Protein AF-A0A834TBB5-F1 (afdb_monomer_lite)

Secondary structure (DSSP, 8-state):
-HHHHTTS-HHHHHHHHHT----S---PPTT--TTTT-TT--SSPPTT--HHHHHHHHT------GGGTTPPPPTTS---EEEETT-TTTTSTT----TTEEEETT--S-HHHHSHHHHHHHHHHHHTT-

Structure (mmCIF, N/CA/C/O backbone):
data_AF-A0A834TBB5-F1
#
_entry.id   AF-A0A834TBB5-F1
#
loop_
_atom_site.group_PDB
_atom_site.id
_atom_site.type_symbol
_atom_site.label_atom_id
_atom_site.label_alt_id
_atom_site.label_comp_id
_atom_site.label_asym_id
_atom_site.label_entity_id
_atom_site.label_seq_id
_atom_site.pdbx_PDB_ins_code
_atom_site.Cartn_x
_atom_site.Cartn_y
_atom_site.Cartn_z
_atom_site.occupancy
_atom_site.B_iso_or_equiv
_atom_site.auth_seq_id
_atom_site.auth_comp_id
_atom_site.auth_asym_id
_atom_site.auth_atom_id
_atom_site.pdbx_PDB_model_num
ATOM 1 N N . MET A 1 1 ? 19.738 -4.955 -0.816 1.00 62.91 1 MET A N 1
ATOM 2 C CA . MET A 1 1 ? 18.622 -4.277 -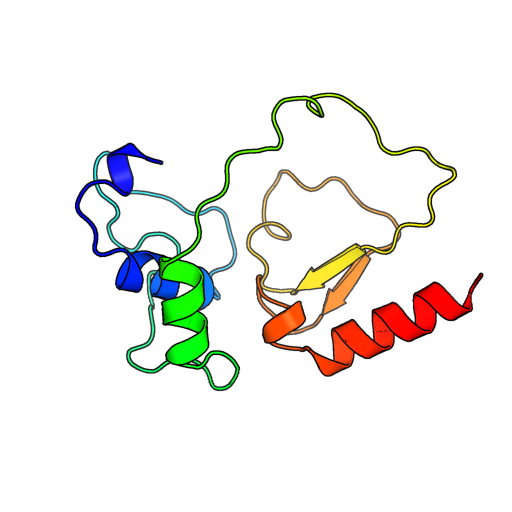1.514 1.00 62.91 1 MET A CA 1
ATOM 3 C C . MET A 1 1 ? 19.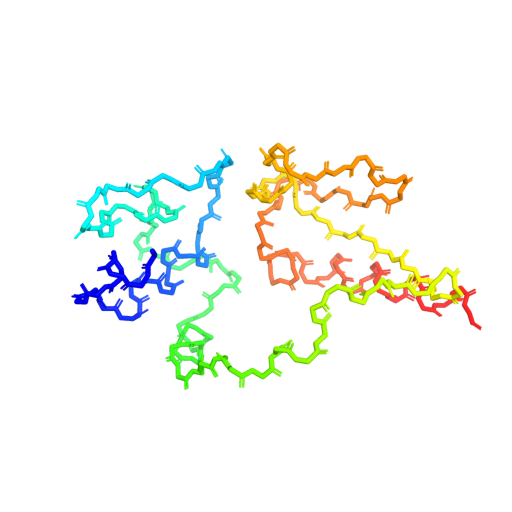101 -3.127 -2.401 1.00 62.91 1 MET A C 1
ATOM 5 O O . MET A 1 1 ? 18.665 -3.056 -3.541 1.00 62.91 1 MET A O 1
ATOM 9 N N . GLU A 1 2 ? 19.957 -2.218 -1.915 1.00 66.69 2 GLU A N 1
ATOM 10 C CA . GLU A 1 2 ? 20.464 -1.098 -2.735 1.00 66.69 2 GLU A CA 1
ATOM 11 C C . GLU A 1 2 ? 21.315 -1.552 -3.933 1.00 66.69 2 GLU A C 1
ATOM 13 O O . GLU A 1 2 ? 21.194 -0.984 -5.014 1.00 66.69 2 GLU A O 1
ATOM 18 N N . GLU A 1 3 ? 22.131 -2.601 -3.772 1.00 70.69 3 GLU A N 1
ATOM 19 C CA . GLU A 1 3 ? 22.940 -3.170 -4.862 1.00 70.69 3 GLU A CA 1
ATOM 20 C C . GLU A 1 3 ? 22.069 -3.807 -5.955 1.00 70.69 3 GLU A C 1
ATOM 22 O O . GLU A 1 3 ? 22.362 -3.690 -7.138 1.00 70.69 3 GLU A O 1
ATOM 27 N N . GLU A 1 4 ? 20.970 -4.445 -5.568 1.00 75.06 4 GLU A N 1
ATOM 28 C CA . GLU A 1 4 ? 20.022 -5.128 -6.444 1.00 75.06 4 GLU A CA 1
ATOM 29 C C . GLU A 1 4 ? 19.173 -4.124 -7.231 1.00 75.06 4 GLU A C 1
ATOM 31 O O . GLU A 1 4 ? 18.741 -4.422 -8.337 1.00 75.06 4 GLU A O 1
ATOM 36 N N . LEU A 1 5 ? 18.958 -2.925 -6.683 1.00 70.62 5 LEU A N 1
ATOM 37 C CA . LEU A 1 5 ? 18.276 -1.807 -7.342 1.00 70.62 5 LEU A CA 1
ATOM 38 C C . LEU A 1 5 ? 19.193 -1.023 -8.294 1.00 70.62 5 LEU A C 1
ATOM 40 O O . LEU A 1 5 ? 18.709 -0.242 -9.118 1.00 70.62 5 LEU A O 1
ATOM 44 N N . ALA A 1 6 ? 20.512 -1.202 -8.186 1.00 72.25 6 ALA A N 1
ATOM 45 C CA . ALA A 1 6 ? 21.480 -0.422 -8.938 1.00 72.25 6 ALA A CA 1
ATOM 46 C C . ALA A 1 6 ? 21.350 -0.678 -10.451 1.00 72.25 6 ALA A C 1
ATOM 48 O O . ALA A 1 6 ? 21.494 -1.799 -10.932 1.00 72.25 6 ALA A O 1
ATOM 49 N N . GLY A 1 7 ? 21.104 0.387 -11.220 1.00 69.69 7 GLY A N 1
ATOM 50 C CA . GLY A 1 7 ? 21.016 0.325 -12.684 1.00 69.69 7 GLY A CA 1
ATOM 51 C C . GLY A 1 7 ? 19.631 -0.008 -13.248 1.00 69.69 7 GLY A C 1
ATOM 52 O O . GLY A 1 7 ? 19.498 -0.113 -14.466 1.00 69.69 7 GLY A O 1
ATOM 53 N N . VAL A 1 8 ? 18.602 -0.127 -12.403 1.00 77.56 8 VAL A N 1
ATOM 54 C CA . VAL A 1 8 ? 17.206 -0.259 -12.846 1.00 77.56 8 VAL A CA 1
ATOM 55 C C . VAL A 1 8 ? 16.552 1.117 -12.945 1.00 77.56 8 VAL A C 1
ATOM 57 O O . VAL A 1 8 ? 16.797 1.999 -12.125 1.00 77.56 8 VAL A O 1
ATOM 60 N N . GLU A 1 9 ? 15.723 1.314 -13.970 1.00 83.06 9 GLU A N 1
ATOM 61 C CA . GLU A 1 9 ? 14.992 2.564 -14.181 1.00 83.06 9 GLU A CA 1
ATOM 62 C C . GLU A 1 9 ? 14.005 2.816 -13.025 1.00 83.06 9 GLU A C 1
ATOM 64 O O . GLU A 1 9 ? 13.219 1.940 -12.658 1.00 83.06 9 GLU A O 1
ATOM 69 N N . THR A 1 10 ? 14.072 4.005 -12.418 1.00 77.56 10 THR A N 1
ATOM 70 C CA . THR A 1 10 ? 13.326 4.335 -11.193 1.00 77.56 10 THR A CA 1
ATOM 71 C C . THR A 1 10 ? 11.812 4.240 -11.386 1.00 77.56 10 THR A C 1
ATOM 73 O O . THR A 1 10 ? 11.115 3.775 -10.486 1.00 77.56 10 THR A O 1
ATOM 76 N N . GLY A 1 11 ? 11.289 4.624 -12.553 1.00 81.69 11 GLY A N 1
ATOM 77 C CA . GLY A 1 11 ? 9.879 4.474 -12.907 1.00 81.69 11 GLY A CA 1
ATOM 78 C C . GLY A 1 11 ? 9.426 3.015 -12.904 1.00 81.69 11 GLY A C 1
ATOM 79 O O . GLY A 1 11 ? 8.394 2.697 -12.313 1.00 81.69 11 GLY A O 1
ATOM 80 N N . TYR A 1 12 ? 10.219 2.109 -13.475 1.00 85.38 12 TYR A N 1
ATOM 81 C CA . TYR A 1 12 ? 9.969 0.671 -13.439 1.00 85.38 12 TYR A CA 1
ATOM 82 C C . TYR A 1 12 ? 10.006 0.123 -12.012 1.00 85.38 12 TYR A C 1
ATOM 84 O O . TYR A 1 12 ? 9.095 -0.611 -11.634 1.00 85.38 12 TYR A O 1
ATOM 92 N N . VAL A 1 13 ? 11.000 0.504 -11.202 1.00 83.12 13 VAL A N 1
ATOM 93 C CA . VAL A 1 13 ? 11.071 0.095 -9.787 1.00 83.12 13 VAL A CA 1
ATOM 94 C C . VAL A 1 13 ? 9.816 0.542 -9.036 1.00 83.12 13 VAL A C 1
ATOM 96 O O . VAL A 1 13 ? 9.175 -0.269 -8.367 1.00 83.12 13 VAL A O 1
ATOM 99 N N . MET A 1 14 ? 9.421 1.809 -9.184 1.00 85.50 14 MET A N 1
ATOM 100 C CA . MET A 1 14 ? 8.238 2.341 -8.508 1.00 85.50 14 MET A CA 1
ATOM 101 C C . MET A 1 14 ? 6.952 1.683 -9.004 1.00 85.50 14 MET A C 1
ATOM 103 O O . MET A 1 14 ? 6.108 1.320 -8.188 1.00 85.50 14 MET A O 1
ATOM 107 N N . LYS A 1 15 ? 6.811 1.435 -10.310 1.00 87.00 15 LYS A N 1
ATOM 108 C CA . LYS A 1 15 ? 5.663 0.708 -10.867 1.00 87.00 15 LYS A CA 1
ATOM 109 C C . LYS A 1 15 ? 5.616 -0.737 -10.363 1.00 87.00 15 LYS A C 1
ATOM 111 O O . LYS A 1 15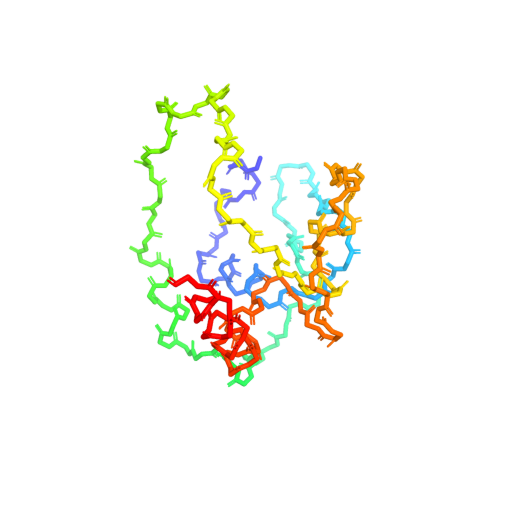 ? 4.553 -1.198 -9.957 1.00 87.00 15 LYS A O 1
ATOM 116 N N . ASN A 1 16 ? 6.741 -1.449 -10.355 1.00 90.75 16 ASN A N 1
ATOM 117 C CA . ASN A 1 16 ? 6.844 -2.825 -9.862 1.00 90.75 16 ASN A CA 1
ATOM 118 C C . ASN A 1 16 ? 6.402 -2.925 -8.394 1.00 90.75 16 ASN A C 1
ATOM 120 O O . ASN A 1 16 ? 5.578 -3.774 -8.058 1.00 90.75 16 ASN A O 1
ATOM 124 N N . ILE A 1 17 ? 6.881 -2.003 -7.553 1.00 86.88 17 ILE A N 1
ATOM 125 C CA . ILE A 1 17 ? 6.504 -1.905 -6.139 1.00 86.88 17 ILE A CA 1
ATOM 126 C C . ILE A 1 17 ? 5.016 -1.572 -5.994 1.00 86.88 17 ILE A C 1
ATOM 128 O O . ILE A 1 17 ? 4.284 -2.337 -5.374 1.00 86.88 17 ILE A O 1
ATOM 132 N N . LEU A 1 18 ? 4.548 -0.469 -6.588 1.00 88.50 18 LEU A N 1
ATOM 133 C CA . LEU A 1 18 ? 3.185 0.044 -6.396 1.00 88.50 18 LEU A CA 1
ATOM 134 C C . LEU A 1 18 ? 2.104 -0.908 -6.925 1.00 88.50 18 LEU A C 1
ATOM 136 O O . LEU A 1 18 ? 0.984 -0.914 -6.429 1.00 88.50 18 LEU A O 1
ATOM 140 N N . THR A 1 19 ? 2.426 -1.736 -7.917 1.00 90.69 19 THR A N 1
ATOM 141 C CA . THR A 1 19 ? 1.457 -2.649 -8.542 1.00 90.69 19 THR A CA 1
ATOM 142 C C . THR A 1 19 ? 1.483 -4.067 -7.979 1.00 90.69 19 THR A C 1
ATOM 144 O O . THR A 1 19 ? 0.708 -4.908 -8.442 1.00 90.69 19 THR A O 1
ATOM 147 N N . THR A 1 20 ? 2.354 -4.371 -7.008 1.00 90.00 20 THR A N 1
ATOM 148 C CA . THR A 1 20 ? 2.441 -5.735 -6.481 1.00 90.00 20 THR A CA 1
ATOM 149 C C . THR A 1 20 ? 1.160 -6.165 -5.773 1.00 90.00 20 THR A C 1
ATOM 151 O O . THR A 1 20 ? 0.574 -5.446 -4.964 1.00 90.00 20 THR A O 1
ATOM 154 N N . ARG A 1 21 ? 0.737 -7.390 -6.080 1.00 88.56 21 ARG A N 1
ATOM 155 C CA . ARG A 1 21 ? -0.313 -8.130 -5.362 1.00 88.56 21 ARG A CA 1
ATOM 156 C C . ARG A 1 21 ? 0.190 -9.495 -4.892 1.00 88.56 21 ARG A C 1
ATOM 158 O O . ARG A 1 21 ? -0.604 -10.353 -4.516 1.00 88.56 21 ARG A O 1
ATOM 165 N N . TYR A 1 22 ? 1.499 -9.720 -4.999 1.00 86.00 22 TYR A N 1
ATOM 166 C CA . TYR A 1 22 ? 2.134 -10.963 -4.598 1.00 86.00 22 TYR A CA 1
ATOM 167 C C . TYR A 1 22 ? 2.160 -11.056 -3.069 1.00 86.00 22 TYR A C 1
ATOM 169 O O . TYR A 1 22 ? 2.656 -10.159 -2.392 1.00 86.00 22 TYR A O 1
ATOM 177 N N . THR A 1 23 ? 1.624 -12.151 -2.533 1.00 81.00 23 THR A N 1
ATOM 178 C CA . THR A 1 23 ? 1.575 -12.414 -1.094 1.00 81.00 23 THR A CA 1
ATOM 179 C C . THR A 1 23 ? 2.795 -13.227 -0.668 1.00 81.00 23 THR A C 1
ATOM 181 O O . THR A 1 23 ? 2.997 -14.334 -1.169 1.00 81.00 23 THR A O 1
ATOM 184 N N . GLY A 1 24 ? 3.579 -12.712 0.277 1.00 76.56 24 GLY A N 1
ATOM 185 C CA . GLY A 1 24 ? 4.744 -13.396 0.843 1.00 76.56 24 GLY A CA 1
ATOM 186 C C . GLY A 1 24 ? 6.034 -12.577 0.744 1.00 76.56 24 GLY A C 1
ATOM 187 O O . GLY A 1 24 ? 6.038 -11.490 0.162 1.00 76.56 24 GLY A O 1
ATOM 188 N N . PRO A 1 25 ? 7.141 -13.075 1.324 1.00 77.06 25 PRO A N 1
ATOM 189 C CA . PRO A 1 25 ? 8.397 -12.337 1.358 1.00 77.06 25 PRO A CA 1
ATOM 190 C C . PRO A 1 25 ? 8.949 -12.125 -0.065 1.00 77.06 25 PRO A C 1
ATOM 192 O O . PRO A 1 25 ? 9.029 -13.090 -0.833 1.00 77.06 25 PRO A O 1
ATOM 195 N N . PRO A 1 26 ? 9.361 -10.896 -0.427 1.00 80.12 26 PRO A N 1
ATOM 196 C CA . PRO A 1 26 ? 10.058 -10.634 -1.682 1.00 80.12 26 PRO A CA 1
ATOM 197 C C . PRO A 1 26 ? 11.410 -11.358 -1.712 1.00 80.12 26 PRO A C 1
ATOM 199 O O . PRO A 1 26 ? 12.210 -11.222 -0.786 1.00 80.12 26 PRO A O 1
ATOM 202 N N . ILE A 1 27 ? 11.679 -12.115 -2.778 1.00 82.25 27 ILE A N 1
ATOM 203 C CA . ILE A 1 27 ? 12.947 -12.833 -2.967 1.00 82.25 27 ILE A CA 1
ATOM 204 C C . ILE A 1 27 ? 13.664 -12.245 -4.180 1.00 82.25 27 ILE A C 1
ATOM 206 O O . ILE A 1 27 ? 13.184 -12.366 -5.305 1.00 82.25 27 ILE A O 1
ATOM 210 N N . PHE A 1 28 ? 14.828 -11.640 -3.945 1.00 82.12 28 PHE A N 1
ATOM 211 C CA . PHE A 1 28 ? 15.651 -11.046 -4.996 1.00 82.12 28 PHE A CA 1
ATOM 212 C C . PHE A 1 28 ? 16.731 -12.024 -5.470 1.00 82.12 28 PHE A C 1
ATOM 214 O O . PHE A 1 28 ? 17.367 -12.684 -4.636 1.00 82.12 28 PHE A O 1
ATOM 221 N N . PRO A 1 29 ? 16.979 -12.124 -6.787 1.00 83.00 29 PRO A N 1
ATOM 222 C CA . PRO A 1 29 ? 18.166 -12.795 -7.287 1.00 83.00 29 PRO A CA 1
ATOM 223 C C . PRO A 1 29 ? 19.421 -12.038 -6.836 1.00 83.00 29 PRO A C 1
ATOM 225 O O . PRO A 1 29 ? 19.445 -10.817 -6.709 1.00 83.00 29 PRO A O 1
ATOM 228 N N . LYS A 1 30 ? 20.491 -12.776 -6.542 1.00 83.31 30 LYS A N 1
ATOM 229 C CA . LYS A 1 30 ? 21.702 -12.177 -5.980 1.00 83.31 30 LYS A CA 1
ATOM 230 C C . LYS A 1 30 ? 22.357 -11.232 -6.995 1.00 83.31 30 LYS A C 1
ATOM 232 O O . LYS A 1 30 ? 22.829 -11.696 -8.026 1.00 83.31 30 LYS A O 1
ATOM 237 N N . GLY A 1 31 ? 22.456 -9.950 -6.642 1.00 80.00 31 GLY A N 1
ATOM 238 C CA . GLY A 1 31 ? 23.120 -8.922 -7.451 1.00 80.00 31 GLY A CA 1
ATOM 239 C C . GLY A 1 31 ? 22.273 -8.352 -8.592 1.00 80.00 31 GLY A C 1
ATOM 240 O O . GLY A 1 31 ? 22.803 -7.598 -9.400 1.00 80.00 31 GLY A O 1
ATOM 241 N N . GLU A 1 32 ? 20.985 -8.696 -8.672 1.00 81.31 32 GLU A N 1
ATOM 242 C CA . GLU A 1 32 ? 20.081 -8.227 -9.723 1.00 81.31 32 GLU A CA 1
ATOM 243 C C . GLU A 1 32 ? 18.686 -7.948 -9.150 1.00 81.31 32 GLU A C 1
ATOM 245 O O . GLU A 1 32 ? 18.231 -8.621 -8.226 1.00 81.31 32 GLU A O 1
ATOM 250 N N . TYR A 1 33 ? 17.958 -6.997 -9.735 1.00 80.25 33 TYR A N 1
ATOM 251 C CA . TYR A 1 33 ? 16.565 -6.755 -9.352 1.00 80.25 33 TYR A CA 1
ATOM 252 C C . TYR A 1 33 ? 15.635 -7.880 -9.818 1.00 80.25 33 TYR A C 1
ATOM 254 O O . TYR A 1 33 ? 14.709 -8.271 -9.107 1.00 80.25 33 TYR A O 1
ATOM 262 N N . GLY A 1 34 ? 15.875 -8.408 -11.024 1.00 85.69 34 GLY A N 1
ATOM 263 C CA . GLY A 1 34 ? 15.003 -9.385 -11.670 1.00 85.69 34 GLY A CA 1
ATOM 264 C C . GLY A 1 34 ? 13.554 -8.893 -11.754 1.00 85.69 34 GLY A C 1
ATOM 265 O O . GLY A 1 34 ? 13.271 -7.804 -12.252 1.00 85.69 34 GLY A O 1
ATOM 266 N N . THR A 1 35 ? 12.630 -9.703 -11.239 1.00 84.75 35 THR A N 1
ATOM 267 C CA . THR A 1 35 ? 11.207 -9.360 -11.114 1.00 84.75 35 THR A CA 1
ATOM 268 C C . THR A 1 35 ? 10.866 -8.507 -9.891 1.00 84.75 35 THR A C 1
ATOM 270 O O . THR A 1 35 ? 9.719 -8.084 -9.743 1.00 84.75 35 THR A O 1
ATOM 273 N N . GLY A 1 36 ? 11.831 -8.276 -9.001 1.00 86.38 36 GLY A N 1
ATOM 274 C CA . GLY A 1 36 ? 11.664 -7.473 -7.800 1.00 86.38 36 GLY A CA 1
ATOM 275 C C . GLY A 1 36 ? 10.497 -7.916 -6.920 1.00 86.38 36 GLY A C 1
ATOM 276 O O . GLY A 1 36 ? 10.356 -9.089 -6.572 1.00 86.38 36 GLY A O 1
ATOM 277 N N . PHE A 1 37 ? 9.649 -6.954 -6.573 1.00 85.44 37 PHE A N 1
ATOM 278 C CA . PHE A 1 37 ? 8.484 -7.141 -5.713 1.00 85.44 37 PHE A CA 1
ATOM 279 C C . PHE A 1 37 ? 7.264 -7.690 -6.457 1.00 85.44 37 PHE A C 1
ATOM 281 O O . PHE A 1 37 ? 6.324 -8.152 -5.809 1.00 85.44 37 PHE A O 1
ATOM 288 N N . ASN A 1 38 ? 7.253 -7.641 -7.793 1.00 88.62 38 ASN A N 1
ATOM 289 C CA . ASN A 1 38 ? 6.128 -8.096 -8.603 1.00 88.62 38 ASN A CA 1
ATOM 290 C C . ASN A 1 38 ? 6.568 -8.892 -9.851 1.00 88.62 38 ASN A C 1
ATOM 292 O O . ASN A 1 38 ? 6.888 -8.291 -10.883 1.00 88.62 38 ASN A O 1
ATOM 296 N N . PRO A 1 39 ? 6.497 -10.239 -9.824 1.00 87.00 39 PRO A N 1
ATOM 297 C CA . PRO A 1 39 ? 6.785 -11.068 -10.998 1.00 87.00 39 PRO A CA 1
ATOM 298 C C . PRO A 1 39 ? 5.791 -10.905 -12.142 1.00 87.00 39 PRO A C 1
ATOM 300 O O . PRO A 1 39 ? 6.123 -11.244 -13.273 1.00 87.00 39 PRO A O 1
ATOM 303 N N . ASN A 1 40 ? 4.613 -10.344 -11.874 1.00 89.44 40 ASN A N 1
ATOM 304 C CA . ASN A 1 40 ? 3.560 -10.123 -12.856 1.00 89.44 40 ASN A CA 1
ATOM 305 C C . ASN A 1 40 ? 3.225 -8.627 -12.932 1.00 89.44 40 ASN A C 1
ATOM 307 O O . ASN A 1 40 ? 2.072 -8.232 -12.753 1.00 89.44 40 ASN A O 1
ATOM 311 N N . THR A 1 41 ? 4.246 -7.785 -13.133 1.00 88.50 41 THR A N 1
ATOM 312 C CA . THR A 1 41 ? 4.045 -6.335 -13.289 1.00 88.50 41 THR A CA 1
ATOM 313 C C . THR A 1 41 ? 3.140 -6.081 -14.499 1.00 88.50 41 THR A C 1
ATOM 315 O O . THR A 1 41 ? 3.501 -6.494 -15.600 1.00 88.50 41 THR A O 1
ATOM 318 N N . PRO A 1 42 ? 1.969 -5.445 -14.323 1.00 87.06 42 PRO A N 1
ATOM 319 C CA . PRO A 1 42 ? 1.034 -5.229 -15.417 1.00 87.06 42 PRO A CA 1
ATOM 320 C C . PRO A 1 42 ? 1.558 -4.182 -16.408 1.00 87.06 42 PRO A C 1
ATOM 322 O O . PRO A 1 42 ? 2.247 -3.226 -16.029 1.00 87.06 42 PRO A O 1
ATOM 325 N N . ASP A 1 43 ? 1.195 -4.345 -17.681 1.00 88.00 43 ASP A N 1
ATOM 326 C CA . ASP A 1 43 ? 1.526 -3.383 -18.739 1.00 88.00 43 ASP A CA 1
ATOM 327 C C . ASP A 1 43 ? 0.848 -2.031 -18.480 1.00 88.00 43 ASP A C 1
ATOM 329 O O . ASP A 1 43 ? 1.507 -0.989 -18.524 1.00 88.00 43 ASP A O 1
ATOM 333 N N . ASP A 1 44 ? -0.421 -2.053 -18.076 1.00 91.38 44 ASP A N 1
ATOM 334 C CA . ASP A 1 44 ? -1.191 -0.869 -17.696 1.00 91.38 44 ASP A CA 1
ATOM 335 C C . ASP A 1 44 ? -1.133 -0.600 -16.186 1.00 91.38 44 ASP A C 1
ATOM 337 O O . ASP A 1 44 ? -0.983 -1.512 -15.368 1.00 91.38 44 ASP A O 1
ATOM 341 N N . LEU A 1 45 ? -1.275 0.671 -15.797 1.00 91.31 45 LEU A N 1
ATOM 342 C CA . LEU A 1 45 ? -1.428 1.028 -14.388 1.00 91.31 45 LEU A CA 1
ATOM 343 C C . LEU A 1 45 ? -2.818 0.609 -13.883 1.00 91.31 45 LEU A C 1
ATOM 345 O O . LEU A 1 45 ? -3.805 0.725 -14.616 1.00 91.31 45 LEU A O 1
ATOM 349 N N . PRO A 1 46 ? -2.928 0.135 -12.630 1.00 89.06 46 PRO A N 1
ATOM 350 C CA . PRO A 1 46 ? -4.226 -0.135 -12.035 1.00 89.06 46 PRO A CA 1
ATOM 351 C C . PRO A 1 46 ? -5.038 1.162 -11.941 1.00 89.06 46 PRO A C 1
ATOM 353 O O . PRO A 1 46 ? -4.485 2.248 -11.803 1.00 89.06 46 PRO A O 1
ATOM 356 N N . SER A 1 47 ? -6.367 1.055 -11.956 1.00 91.44 47 SER A N 1
ATOM 357 C CA . SER A 1 47 ? -7.269 2.216 -12.035 1.00 91.44 47 SER A CA 1
ATOM 358 C C . SER A 1 47 ? -7.140 3.225 -10.886 1.00 91.44 47 SER A C 1
ATOM 360 O O . SER A 1 47 ? -7.661 4.331 -10.995 1.00 91.44 47 SER A O 1
ATOM 362 N N . TRP A 1 48 ? -6.505 2.836 -9.778 1.00 89.81 48 TRP A N 1
ATOM 363 C CA . TRP A 1 48 ? -6.259 3.682 -8.611 1.00 89.81 48 TRP A CA 1
ATOM 364 C C . TRP A 1 48 ? -4.913 4.427 -8.658 1.00 89.81 48 TRP A C 1
ATOM 366 O O . TRP A 1 48 ? -4.693 5.294 -7.820 1.00 89.81 48 TRP A O 1
ATOM 376 N N . LEU A 1 49 ? -4.033 4.120 -9.620 1.00 90.50 49 LEU A N 1
ATOM 377 C CA . LEU A 1 49 ? -2.710 4.729 -9.766 1.00 90.50 49 LEU A CA 1
ATOM 378 C C . LEU A 1 49 ? -2.600 5.429 -11.123 1.00 90.50 49 LEU A C 1
ATOM 380 O O . LEU A 1 49 ? -2.592 4.778 -12.167 1.00 90.50 49 LEU A O 1
ATOM 384 N N . THR A 1 50 ? -2.493 6.756 -11.128 1.00 92.12 50 THR A N 1
ATO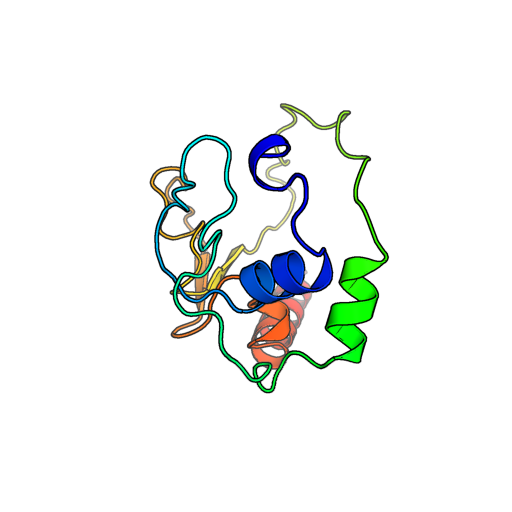M 385 C CA . THR A 1 50 ? -2.290 7.504 -12.376 1.00 92.12 50 THR A CA 1
ATOM 386 C C . THR A 1 50 ? -0.805 7.622 -12.726 1.00 92.12 50 THR A C 1
ATOM 388 O O . THR A 1 50 ? 0.068 7.468 -11.871 1.00 92.12 50 THR A O 1
ATOM 391 N N . GLN A 1 51 ? -0.499 7.949 -13.987 1.00 89.94 51 GLN A N 1
ATOM 392 C CA . GLN A 1 51 ? 0.884 8.223 -14.401 1.00 89.94 51 GLN A CA 1
ATOM 393 C C . GLN A 1 51 ? 1.479 9.417 -13.637 1.00 89.94 51 GLN A C 1
ATOM 395 O O . GLN A 1 51 ? 2.644 9.388 -13.261 1.00 89.94 51 GLN A O 1
ATOM 400 N N . GLN A 1 52 ? 0.666 10.438 -13.347 1.00 89.81 52 GLN A N 1
ATOM 401 C CA . GLN A 1 52 ? 1.102 11.611 -12.591 1.00 89.81 52 GLN A CA 1
ATOM 402 C C . GLN A 1 52 ? 1.501 11.255 -11.151 1.00 89.81 52 GLN A C 1
ATOM 404 O O . GLN A 1 52 ? 2.481 11.795 -10.637 1.00 89.81 52 GLN A O 1
ATOM 409 N N . ASP A 1 53 ? 0.764 10.346 -10.509 1.00 85.62 53 ASP A N 1
ATOM 410 C CA . ASP A 1 53 ? 1.094 9.873 -9.162 1.00 85.62 53 ASP A CA 1
ATOM 411 C C . ASP A 1 53 ? 2.412 9.092 -9.171 1.00 85.62 53 ASP A C 1
ATOM 413 O O . ASP A 1 53 ? 3.277 9.324 -8.325 1.00 85.62 53 ASP A O 1
ATOM 417 N N . LEU A 1 54 ? 2.609 8.219 -10.167 1.00 85.81 54 LEU A N 1
ATOM 418 C CA . LEU A 1 54 ? 3.859 7.478 -10.346 1.00 85.81 54 LEU A CA 1
ATOM 419 C C . LEU A 1 54 ? 5.058 8.426 -10.510 1.00 85.81 54 LEU A C 1
ATOM 421 O O . LEU A 1 54 ? 6.062 8.274 -9.812 1.00 85.81 54 LEU A O 1
ATOM 425 N N . ASP A 1 55 ? 4.933 9.439 -11.368 1.00 85.62 55 ASP A N 1
ATOM 426 C CA . ASP A 1 55 ? 5.990 10.425 -11.618 1.00 85.62 55 ASP A CA 1
ATOM 427 C C . ASP A 1 55 ? 6.323 11.243 -10.353 1.00 85.62 55 ASP A C 1
ATOM 429 O O . ASP A 1 55 ? 7.486 11.570 -10.097 1.00 85.62 55 ASP A O 1
ATOM 433 N N . TYR A 1 56 ? 5.320 11.543 -9.517 1.00 83.12 56 TYR A N 1
ATOM 434 C CA . TYR A 1 56 ? 5.522 12.219 -8.233 1.00 83.12 56 TYR A CA 1
ATOM 435 C C . TYR A 1 56 ? 6.352 11.371 -7.261 1.00 83.12 56 TYR A C 1
ATOM 437 O O . TYR A 1 56 ? 7.262 11.892 -6.608 1.00 83.12 56 TYR A O 1
ATOM 445 N N . TYR A 1 57 ? 6.061 10.070 -7.174 1.00 74.94 57 TYR A N 1
ATOM 446 C CA . TYR A 1 57 ? 6.799 9.143 -6.318 1.00 74.94 57 TYR A CA 1
ATOM 447 C C . TYR A 1 57 ? 8.254 8.973 -6.757 1.00 74.94 57 TYR A C 1
ATOM 449 O O . TYR A 1 57 ? 9.146 8.973 -5.912 1.00 74.94 57 TYR A O 1
ATOM 457 N N . VAL A 1 58 ? 8.509 8.913 -8.066 1.00 79.00 58 VAL A N 1
ATOM 458 C CA . VAL A 1 58 ? 9.870 8.848 -8.628 1.00 79.00 58 VAL A CA 1
ATOM 459 C C . VAL A 1 58 ? 10.725 10.054 -8.207 1.00 79.00 58 VAL A C 1
ATOM 461 O O . VAL A 1 58 ? 11.939 9.934 -8.050 1.00 79.00 58 VAL A O 1
ATOM 464 N N . ALA A 1 59 ? 10.111 11.217 -7.977 1.00 75.62 59 ALA A N 1
ATOM 465 C CA . ALA A 1 59 ? 10.816 12.457 -7.659 1.00 75.62 59 ALA A CA 1
ATOM 466 C C . ALA A 1 59 ? 11.179 12.644 -6.168 1.00 75.62 59 ALA A C 1
ATOM 468 O O . ALA A 1 59 ? 11.824 13.638 -5.820 1.00 75.62 59 ALA A O 1
ATOM 469 N N . LYS A 1 60 ? 10.761 11.750 -5.260 1.00 66.75 60 LYS A N 1
ATOM 470 C CA . LYS A 1 60 ? 10.857 11.955 -3.802 1.00 66.75 60 LYS A CA 1
ATOM 471 C C . LYS A 1 60 ? 11.573 10.792 -3.112 1.00 66.75 60 LYS A C 1
ATOM 473 O O . LYS A 1 60 ? 11.028 9.701 -3.035 1.00 66.75 60 LYS A O 1
ATOM 478 N N . ASN A 1 61 ? 12.735 11.065 -2.511 1.00 55.41 61 ASN A N 1
ATOM 479 C CA . ASN A 1 61 ? 13.437 10.123 -1.631 1.00 55.41 61 ASN A CA 1
ATOM 480 C C . ASN A 1 61 ? 13.421 10.543 -0.151 1.00 55.41 61 ASN A C 1
ATOM 482 O O . ASN A 1 61 ? 13.234 11.710 0.198 1.00 55.41 61 ASN A O 1
ATOM 486 N N . TRP A 1 62 ? 13.583 9.521 0.692 1.00 50.47 62 TRP A N 1
ATOM 487 C CA . TRP A 1 62 ? 13.351 9.434 2.134 1.00 50.47 62 TRP A CA 1
ATOM 488 C C . TRP A 1 62 ? 14.688 9.348 2.881 1.00 50.47 62 TRP A C 1
ATOM 490 O O . TRP A 1 62 ? 15.441 8.413 2.651 1.00 50.47 62 TRP A O 1
ATOM 500 N N . GLU A 1 63 ? 14.974 10.272 3.800 1.00 48.94 63 GLU A N 1
ATOM 501 C CA . GLU A 1 63 ? 16.075 10.136 4.771 1.00 48.94 63 GLU A CA 1
ATOM 502 C C . GLU A 1 63 ? 15.803 11.006 6.005 1.00 48.94 63 GLU A C 1
ATOM 504 O O . GLU A 1 63 ? 16.294 12.126 6.062 1.00 48.94 63 GLU A O 1
ATOM 509 N N . LEU A 1 64 ? 15.024 10.552 7.003 1.00 50.47 64 LEU A N 1
ATOM 510 C CA . LEU A 1 64 ? 14.921 11.306 8.272 1.00 50.47 64 LEU A CA 1
ATOM 511 C C . LEU A 1 64 ? 14.670 10.495 9.560 1.00 50.47 64 LEU A C 1
ATOM 513 O O . LEU A 1 64 ? 14.650 11.105 10.619 1.00 50.47 64 LEU A O 1
ATOM 517 N N . THR A 1 65 ? 14.513 9.167 9.570 1.00 53.88 65 THR A N 1
ATOM 518 C CA . THR A 1 65 ? 13.956 8.469 10.760 1.00 53.88 65 THR A CA 1
ATOM 519 C C . THR A 1 65 ? 14.958 7.856 11.754 1.00 53.88 65 THR A C 1
ATOM 521 O O . THR A 1 65 ? 14.540 7.222 12.724 1.00 53.88 65 THR A O 1
ATOM 524 N N . ALA A 1 66 ? 16.266 8.076 11.600 1.00 50.97 66 ALA A N 1
ATOM 525 C CA . ALA A 1 66 ? 17.293 7.470 12.464 1.00 50.97 66 ALA A CA 1
ATOM 526 C C . ALA A 1 66 ? 17.131 7.696 13.998 1.00 50.97 66 ALA A C 1
ATOM 528 O O . ALA A 1 66 ? 17.392 6.757 14.752 1.00 50.97 66 ALA A O 1
ATOM 529 N N . PRO A 1 67 ? 16.678 8.866 14.507 1.00 64.00 67 PRO A N 1
ATOM 530 C CA . PRO A 1 67 ? 16.588 9.122 15.954 1.00 64.00 67 PRO A CA 1
ATOM 531 C C . PRO A 1 67 ? 15.559 8.293 16.742 1.00 64.00 67 PRO A C 1
ATOM 533 O O . PRO A 1 67 ? 15.602 8.299 17.970 1.00 64.00 67 PRO A O 1
ATOM 536 N N . TRP A 1 68 ? 14.624 7.608 16.076 1.00 57.22 68 TRP A N 1
ATOM 537 C CA . TRP A 1 68 ? 13.498 6.927 16.736 1.00 57.22 68 TRP A CA 1
ATOM 538 C C . TRP A 1 68 ? 13.677 5.407 16.885 1.00 57.22 68 TRP A C 1
ATOM 540 O O . TRP A 1 68 ? 12.753 4.713 17.308 1.00 57.22 68 TRP A O 1
ATOM 550 N N . SER A 1 69 ? 14.864 4.876 16.577 1.00 53.62 69 SER A N 1
ATOM 551 C CA . SER A 1 69 ? 15.152 3.443 16.712 1.00 53.62 69 SER A CA 1
ATOM 552 C C . SER A 1 69 ? 15.062 2.975 18.173 1.00 53.62 69 SER A C 1
ATOM 554 O O . SER A 1 69 ? 15.692 3.549 19.061 1.00 53.62 69 SER A O 1
ATOM 556 N N . GLY A 1 70 ? 14.269 1.929 18.431 1.00 58.16 70 GLY A N 1
ATOM 557 C CA . GLY A 1 70 ? 14.111 1.311 19.757 1.00 58.16 70 GLY A CA 1
ATOM 558 C C . GLY A 1 70 ? 13.126 2.002 20.711 1.00 58.16 70 GLY A C 1
ATOM 559 O O . GLY A 1 70 ? 12.943 1.531 21.834 1.00 58.16 70 GLY A O 1
ATOM 560 N N . VAL A 1 71 ? 12.465 3.087 20.294 1.00 69.56 71 VAL A N 1
ATOM 561 C CA . VAL A 1 71 ? 11.442 3.764 21.108 1.00 69.56 71 VAL A CA 1
ATOM 562 C C . VAL A 1 71 ? 10.082 3.088 20.908 1.00 69.56 71 VAL A C 1
ATOM 564 O O . VAL A 1 71 ? 9.532 3.090 19.810 1.00 69.56 71 VAL A O 1
ATOM 567 N N . GLY A 1 72 ? 9.520 2.516 21.976 1.00 63.97 72 GLY A N 1
ATOM 568 C CA . GLY A 1 72 ? 8.171 1.939 21.963 1.00 63.97 72 GLY A CA 1
ATOM 569 C C . GLY A 1 72 ? 7.061 2.999 21.951 1.00 63.97 72 GLY A C 1
ATOM 570 O O . GLY A 1 72 ? 7.232 4.106 22.462 1.00 63.97 72 GLY A O 1
ATOM 571 N N . ILE A 1 73 ? 5.896 2.651 21.400 1.00 68.94 73 ILE A N 1
ATOM 572 C CA . ILE A 1 73 ? 4.708 3.519 21.385 1.00 68.94 73 ILE A CA 1
ATOM 573 C C . ILE A 1 73 ? 4.025 3.477 22.762 1.00 68.94 73 ILE A C 1
ATOM 575 O O . ILE A 1 73 ? 3.818 2.409 23.336 1.00 68.94 73 ILE A O 1
ATOM 579 N N . SER A 1 74 ? 3.671 4.646 23.305 1.00 72.12 74 SER A N 1
ATOM 580 C CA . SER A 1 74 ? 2.963 4.760 24.587 1.00 72.12 74 SER A CA 1
ATOM 581 C C . SER A 1 74 ? 1.574 4.121 24.526 1.00 72.12 74 SER A C 1
ATOM 583 O O . SER A 1 74 ? 0.791 4.408 23.624 1.00 72.12 74 SER A O 1
ATOM 585 N N . ASN A 1 75 ? 1.216 3.350 25.554 1.00 65.88 75 ASN A N 1
ATOM 586 C CA . ASN A 1 75 ? -0.104 2.726 25.714 1.00 65.88 75 ASN A CA 1
ATOM 587 C C . ASN A 1 75 ? -1.262 3.722 25.939 1.00 65.88 75 ASN A C 1
ATOM 589 O O . ASN A 1 75 ? -2.414 3.313 26.037 1.00 65.88 75 ASN A O 1
ATOM 593 N N . LYS A 1 76 ? -0.966 5.024 26.041 1.00 69.94 76 LYS A N 1
ATOM 594 C CA . LYS A 1 76 ? -1.967 6.102 26.102 1.00 69.94 76 LYS A CA 1
ATOM 595 C C . LYS A 1 76 ? -2.407 6.595 24.722 1.00 69.94 76 LYS A C 1
ATOM 597 O O . LYS A 1 76 ? -3.306 7.425 24.642 1.00 69.94 76 LYS A O 1
ATOM 602 N N . ILE A 1 77 ? -1.754 6.139 23.655 1.00 71.19 77 ILE A N 1
ATOM 603 C CA . ILE A 1 77 ? -2.101 6.497 22.283 1.00 71.19 77 ILE A CA 1
ATOM 604 C C . ILE A 1 77 ? -3.099 5.458 21.778 1.00 71.19 77 ILE A C 1
ATOM 606 O O . ILE A 1 77 ? -2.785 4.271 21.723 1.00 71.19 77 ILE A O 1
ATOM 610 N N . GLY A 1 78 ? -4.304 5.899 21.417 1.00 76.62 78 GLY A N 1
ATOM 611 C CA . GLY A 1 78 ? -5.243 5.048 20.695 1.00 76.62 78 GLY A CA 1
ATOM 612 C C . GLY A 1 78 ? -4.657 4.702 19.329 1.00 76.62 78 GLY A C 1
ATOM 613 O O . GLY A 1 78 ? -4.352 5.600 18.547 1.00 76.62 78 GLY A O 1
ATOM 614 N N . VAL A 1 79 ? -4.515 3.413 19.033 1.00 80.56 79 VAL A N 1
ATOM 615 C CA . VAL A 1 79 ? -4.009 2.923 17.746 1.00 80.56 79 VAL A CA 1
ATOM 616 C C . VAL A 1 79 ? -5.071 2.043 17.103 1.00 80.56 79 VAL A C 1
ATOM 618 O O . VAL A 1 79 ? -5.643 1.175 17.758 1.00 80.56 79 VAL A O 1
ATOM 621 N N . ARG A 1 80 ? -5.314 2.251 15.807 1.00 83.00 80 ARG A N 1
ATOM 622 C CA . ARG A 1 80 ? -6.098 1.344 14.966 1.00 83.00 80 ARG A CA 1
ATOM 623 C C . ARG A 1 80 ? -5.227 0.878 13.810 1.00 83.00 80 ARG A C 1
ATOM 625 O O . ARG A 1 80 ? -4.710 1.706 13.065 1.00 83.00 80 ARG A O 1
ATOM 632 N N . PHE A 1 81 ? -5.063 -0.434 13.682 1.00 86.62 81 PHE A N 1
ATOM 633 C CA . PHE A 1 81 ? -4.268 -1.038 12.619 1.00 86.62 81 PHE A CA 1
ATOM 634 C C . PHE A 1 81 ? -5.188 -1.499 11.482 1.00 86.62 81 PHE A C 1
ATOM 636 O O . PHE A 1 81 ? -6.148 -2.231 11.726 1.00 86.62 81 PHE A O 1
ATOM 643 N N . ILE A 1 82 ? -4.921 -1.043 10.257 1.00 89.75 82 ILE A N 1
ATOM 644 C CA . ILE A 1 82 ? -5.694 -1.364 9.050 1.00 89.75 82 ILE A CA 1
ATOM 645 C C . ILE A 1 82 ? -4.717 -1.928 8.024 1.00 89.75 82 ILE A C 1
ATOM 647 O O . ILE A 1 82 ? -3.721 -1.272 7.725 1.00 89.75 82 ILE A O 1
ATOM 651 N N . ILE A 1 83 ? -4.991 -3.118 7.492 1.00 90.19 83 ILE A N 1
ATOM 652 C CA . ILE A 1 83 ? -4.094 -3.793 6.548 1.00 90.19 83 ILE A CA 1
ATOM 653 C C . ILE A 1 83 ? -4.875 -4.518 5.452 1.00 90.19 83 ILE A C 1
ATOM 655 O O . ILE A 1 83 ? -5.978 -5.013 5.689 1.00 90.19 83 ILE A O 1
ATOM 659 N N . GLY A 1 84 ? -4.312 -4.571 4.246 1.00 90.12 84 GLY A N 1
ATOM 660 C CA . GLY A 1 84 ? -4.860 -5.365 3.150 1.00 90.12 84 GLY A CA 1
ATOM 661 C C . GLY A 1 84 ? -4.656 -6.864 3.377 1.00 90.12 84 GLY A C 1
ATOM 662 O O . GLY A 1 84 ? -3.606 -7.293 3.849 1.00 90.12 84 GLY A O 1
ATOM 663 N N . GLU A 1 85 ? -5.642 -7.684 3.016 1.00 90.88 85 GLU A N 1
ATOM 664 C CA . GLU A 1 85 ? -5.541 -9.152 3.059 1.00 90.88 85 GLU A CA 1
ATOM 665 C C . GLU A 1 85 ? -4.355 -9.681 2.234 1.00 90.88 85 GLU A C 1
ATOM 667 O O . GLU A 1 85 ? -3.707 -10.655 2.621 1.00 90.88 85 GLU A O 1
ATOM 672 N N . LEU A 1 86 ? -4.049 -9.019 1.115 1.00 88.38 86 LEU A N 1
ATOM 673 C CA . LEU A 1 86 ? -2.974 -9.394 0.197 1.00 88.38 86 LEU A CA 1
ATOM 674 C C . LEU A 1 86 ? -1.656 -8.660 0.487 1.00 88.38 86 LEU A C 1
ATOM 676 O O . LEU A 1 86 ? -0.727 -8.726 -0.315 1.00 88.38 86 LEU A O 1
ATOM 680 N N . ASP A 1 87 ? -1.566 -7.933 1.603 1.00 86.44 87 ASP A N 1
ATOM 681 C CA . ASP A 1 87 ? -0.348 -7.224 1.984 1.00 86.44 87 ASP A CA 1
ATOM 682 C C . ASP A 1 87 ? 0.787 -8.221 2.281 1.00 86.44 87 ASP A C 1
ATOM 684 O O . ASP A 1 87 ? 0.641 -9.159 3.073 1.00 86.44 87 ASP A O 1
ATOM 688 N N . LEU A 1 88 ? 1.942 -8.013 1.646 1.00 84.00 88 LEU A N 1
ATOM 689 C CA . LEU A 1 88 ? 3.138 -8.830 1.842 1.00 84.00 88 LEU A CA 1
ATOM 690 C C . LEU A 1 88 ? 3.647 -8.799 3.292 1.00 84.00 88 LEU A C 1
ATOM 692 O O . LEU A 1 88 ? 4.165 -9.807 3.767 1.00 84.00 88 LEU A O 1
ATOM 696 N N . VAL A 1 89 ? 3.465 -7.682 4.009 1.00 82.50 89 VAL A N 1
ATOM 697 C CA . VAL A 1 89 ? 3.865 -7.527 5.415 1.00 82.50 89 VAL A CA 1
ATOM 698 C C . VAL A 1 89 ? 2.951 -8.360 6.309 1.00 82.50 89 VAL A C 1
ATOM 700 O O . VAL A 1 89 ? 3.443 -9.080 7.176 1.00 82.50 89 VAL A O 1
ATOM 703 N N . TYR A 1 90 ? 1.637 -8.336 6.057 1.00 81.94 90 TYR A N 1
ATOM 704 C CA . TYR A 1 90 ? 0.658 -9.139 6.80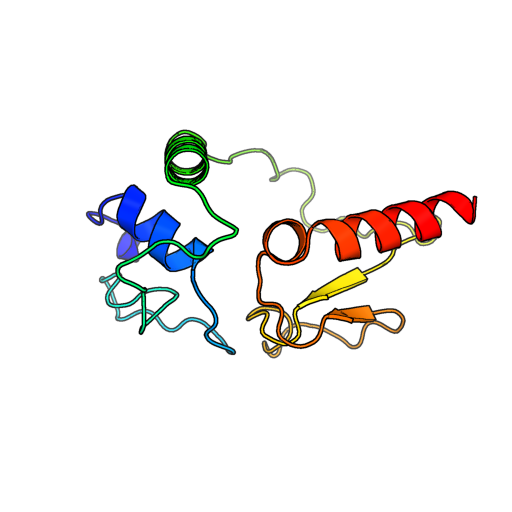3 1.00 81.94 90 TYR A CA 1
ATOM 705 C C . TYR A 1 90 ? 0.922 -10.640 6.682 1.00 81.94 90 TYR A C 1
ATOM 707 O O . TYR A 1 90 ? 0.760 -11.388 7.640 1.00 81.94 90 TYR A O 1
ATOM 715 N N . ASN A 1 91 ? 1.356 -11.064 5.497 1.00 77.75 91 ASN A N 1
ATOM 716 C CA . ASN A 1 91 ? 1.634 -12.459 5.177 1.00 77.75 91 ASN A CA 1
ATOM 717 C C . ASN A 1 91 ? 3.102 -12.857 5.434 1.00 77.75 91 ASN A C 1
ATOM 719 O O . ASN A 1 91 ? 3.540 -13.923 4.996 1.00 77.75 91 ASN A O 1
ATOM 723 N N . SER A 1 92 ? 3.870 -12.014 6.130 1.00 69.94 92 SER A N 1
ATOM 724 C CA . SER A 1 92 ? 5.231 -12.324 6.571 1.00 69.94 92 SER A CA 1
ATOM 725 C C . SER A 1 92 ? 5.233 -12.923 7.983 1.00 69.94 92 SER A C 1
ATOM 727 O O . SER A 1 92 ? 4.314 -12.711 8.771 1.00 69.94 92 SER A O 1
ATOM 729 N N . SER A 1 93 ? 6.281 -13.668 8.331 1.00 62.44 93 SER A N 1
ATOM 730 C CA . SER A 1 93 ? 6.433 -14.305 9.649 1.00 62.44 93 SER A CA 1
ATOM 731 C C . SER A 1 93 ? 6.665 -13.327 10.810 1.00 62.44 93 SER A C 1
ATOM 733 O O . SER A 1 93 ? 6.698 -13.758 11.961 1.00 62.44 93 SER A O 1
ATOM 735 N N . ASP A 1 94 ? 6.828 -12.034 10.519 1.00 62.12 94 ASP A N 1
ATOM 736 C CA . ASP A 1 94 ? 7.360 -11.040 11.456 1.00 62.12 94 ASP A CA 1
ATOM 737 C C . ASP A 1 94 ? 6.282 -10.186 12.139 1.00 62.12 94 ASP A C 1
ATOM 739 O O . ASP A 1 94 ? 6.611 -9.328 12.960 1.00 62.12 94 ASP A O 1
ATOM 743 N N . VAL A 1 95 ? 4.995 -10.405 11.844 1.00 56.00 95 VAL A N 1
ATOM 744 C CA . VAL A 1 95 ? 3.901 -9.642 12.463 1.00 56.00 95 VAL A CA 1
ATOM 745 C C . VAL A 1 95 ? 3.336 -10.413 13.663 1.00 56.00 95 VAL A C 1
ATOM 747 O O . VAL A 1 95 ? 2.601 -11.385 13.477 1.00 56.00 95 VAL A O 1
ATOM 750 N N . PRO A 1 96 ? 3.651 -10.013 14.912 1.00 56.38 96 PRO A N 1
ATOM 751 C CA . PRO A 1 96 ? 3.038 -10.614 16.089 1.00 56.38 96 PRO A CA 1
ATOM 752 C C . PRO A 1 96 ? 1.530 -10.337 16.110 1.00 56.38 96 PRO A C 1
ATOM 754 O O . PRO A 1 96 ? 1.072 -9.313 15.609 1.00 56.38 96 PRO A O 1
ATOM 757 N N . ASN A 1 97 ? 0.768 -11.246 16.724 1.00 53.19 97 ASN A N 1
ATOM 758 C CA . ASN A 1 97 ? -0.684 -11.152 16.898 1.00 53.19 97 ASN A CA 1
ATOM 759 C C . ASN A 1 97 ? -1.103 -9.783 17.469 1.00 53.19 97 ASN A C 1
ATOM 761 O O . ASN A 1 97 ? -1.035 -9.558 18.677 1.00 53.19 97 ASN A O 1
ATOM 765 N N . LEU A 1 98 ? -1.549 -8.872 16.603 1.00 60.69 98 LEU A N 1
ATOM 766 C CA . LEU A 1 98 ? -2.162 -7.610 17.004 1.00 60.69 98 LEU A CA 1
ATOM 767 C C . LEU A 1 98 ? -3.649 -7.873 17.280 1.00 60.69 98 LEU A C 1
ATOM 769 O O . LEU A 1 98 ? -4.373 -8.390 16.434 1.00 60.69 98 LEU A O 1
ATOM 773 N N . GLU A 1 99 ? -4.121 -7.518 18.472 1.00 54.56 99 GLU A N 1
ATOM 774 C CA . GLU A 1 99 ? -5.468 -7.885 18.943 1.00 54.56 99 GLU A CA 1
ATOM 775 C C . GLU A 1 99 ? -6.599 -7.008 18.358 1.00 54.56 99 GLU A C 1
ATOM 777 O O . GLU A 1 99 ? -7.774 -7.262 18.613 1.00 54.56 99 GLU A O 1
ATOM 782 N N . GLN A 1 100 ? -6.276 -5.984 17.553 1.00 65.88 100 GLN A N 1
ATOM 783 C CA . GLN A 1 100 ? -7.250 -5.064 16.937 1.00 65.88 100 GLN A CA 1
ATOM 784 C C . GLN A 1 100 ? -6.864 -4.678 15.499 1.00 65.88 100 GLN A C 1
ATOM 786 O O . GLN A 1 100 ? -6.600 -3.512 15.195 1.00 65.88 100 GLN A O 1
ATOM 791 N N . ILE A 1 101 ? -6.816 -5.672 14.610 1.00 78.69 101 ILE A N 1
ATOM 792 C CA . ILE A 1 101 ? -6.553 -5.468 13.179 1.00 78.69 101 ILE A CA 1
ATOM 793 C C . ILE A 1 101 ? -7.869 -5.412 12.405 1.00 78.69 101 ILE A C 1
ATOM 795 O O . ILE A 1 101 ? -8.698 -6.315 12.512 1.00 78.69 101 ILE A O 1
ATOM 799 N N . PHE A 1 102 ? -8.030 -4.391 11.568 1.00 85.81 102 PHE A N 1
ATOM 800 C CA . PHE A 1 102 ? -9.021 -4.398 10.499 1.00 85.81 102 PHE A CA 1
ATOM 801 C C . PHE A 1 102 ? -8.369 -4.902 9.206 1.00 85.81 102 PHE A C 1
ATOM 803 O O . PHE A 1 102 ? -7.477 -4.246 8.670 1.00 85.81 102 PHE A O 1
ATOM 810 N N . VAL A 1 103 ? -8.803 -6.069 8.719 1.00 90.25 103 VAL A N 1
ATOM 811 C CA . VAL A 1 103 ? -8.287 -6.674 7.480 1.00 90.25 103 VAL A CA 1
ATOM 812 C C . VAL A 1 103 ? -9.227 -6.361 6.315 1.00 90.25 103 VAL A C 1
ATOM 814 O O . VAL A 1 103 ? -10.401 -6.735 6.342 1.00 90.25 103 VAL A O 1
ATOM 817 N N . GLN A 1 104 ? -8.710 -5.701 5.279 1.00 92.38 104 GLN A N 1
ATOM 818 C CA . GLN A 1 104 ? -9.458 -5.332 4.077 1.00 92.38 104 GLN A CA 1
ATOM 819 C C . GLN A 1 104 ? -9.364 -6.442 3.024 1.00 92.38 104 GLN A C 1
ATOM 821 O O . GLN A 1 104 ? -8.299 -6.692 2.456 1.00 92.38 104 GLN A O 1
ATOM 826 N N . LYS A 1 105 ? -10.488 -7.116 2.758 1.00 92.62 105 LYS A N 1
ATOM 827 C CA . LYS A 1 105 ? -10.543 -8.235 1.805 1.00 92.62 105 LYS A CA 1
ATOM 828 C C . LYS A 1 105 ? -10.191 -7.798 0.387 1.00 92.62 105 LYS A C 1
ATOM 830 O O . LYS A 1 105 ? -10.732 -6.812 -0.104 1.00 92.62 105 LYS A O 1
ATOM 835 N N . GLY A 1 106 ? -9.338 -8.572 -0.278 1.00 92.38 106 GLY A N 1
ATOM 836 C CA . GLY A 1 106 ? -8.920 -8.332 -1.659 1.00 92.38 106 GLY A CA 1
ATOM 837 C C . GLY A 1 106 ? -8.069 -7.078 -1.880 1.00 92.38 106 GLY A C 1
ATOM 838 O O . GLY A 1 106 ? -7.797 -6.759 -3.033 1.00 92.38 106 GLY A O 1
ATOM 839 N N . VAL A 1 107 ? -7.637 -6.390 -0.821 1.00 94.38 107 VAL A N 1
ATOM 840 C CA . VAL A 1 107 ? -6.791 -5.191 -0.900 1.00 94.38 107 VAL A CA 1
ATOM 841 C C . VAL A 1 107 ? -5.331 -5.578 -0.654 1.00 94.38 107 VAL A C 1
ATOM 843 O O . VAL A 1 107 ? -5.057 -6.423 0.200 1.00 94.38 107 VAL A O 1
ATOM 846 N N . ALA A 1 108 ? -4.402 -5.002 -1.417 1.00 92.44 108 ALA A N 1
ATOM 847 C CA . ALA A 1 108 ? -2.964 -5.238 -1.299 1.00 92.44 108 ALA A CA 1
ATOM 848 C C . ALA A 1 108 ? -2.289 -4.203 -0.376 1.00 92.44 108 ALA A C 1
ATOM 850 O O . ALA A 1 108 ? -2.926 -3.625 0.504 1.00 92.44 108 ALA A O 1
ATOM 851 N N . HIS A 1 109 ? -0.980 -4.003 -0.545 1.00 91.31 109 HIS A N 1
ATOM 852 C CA . HIS A 1 109 ? -0.150 -3.200 0.358 1.00 91.31 109 HIS A CA 1
ATOM 853 C C . HIS A 1 109 ? -0.540 -1.710 0.399 1.00 91.31 109 HIS A C 1
ATOM 855 O O . HIS A 1 109 ? -0.574 -1.094 1.460 1.00 91.31 109 HIS A O 1
ATOM 861 N N . PHE A 1 110 ? -0.897 -1.119 -0.745 1.00 90.94 110 PHE A N 1
ATOM 862 C CA . PHE A 1 110 ? -1.219 0.311 -0.862 1.00 90.94 110 PHE A CA 1
ATOM 863 C C . PHE A 1 110 ? -2.700 0.595 -0.586 1.00 90.94 110 PHE A C 1
ATOM 865 O O . PHE A 1 110 ? -3.391 1.262 -1.358 1.00 90.94 110 PHE A O 1
ATOM 872 N N . ASN A 1 111 ? -3.208 0.066 0.523 1.00 92.69 111 ASN A N 1
ATOM 873 C CA . ASN A 1 111 ? -4.630 0.033 0.852 1.00 92.69 111 ASN A CA 1
ATOM 874 C C . ASN A 1 111 ? -5.312 1.408 0.949 1.00 92.69 111 ASN A C 1
ATOM 876 O O . ASN A 1 111 ? -6.482 1.547 0.600 1.00 92.69 111 ASN A O 1
ATOM 880 N N . ASN A 1 112 ? -4.588 2.441 1.374 1.00 92.44 112 ASN A N 1
ATOM 881 C CA . ASN A 1 112 ? -5.080 3.816 1.434 1.00 92.44 112 ASN A CA 1
ATOM 882 C C . ASN A 1 112 ? -5.275 4.461 0.054 1.00 92.44 112 ASN A C 1
ATOM 884 O O . ASN A 1 112 ? -5.967 5.472 -0.032 1.00 92.44 112 ASN A O 1
ATOM 888 N N . GLN A 1 113 ? -4.686 3.895 -1.001 1.00 89.88 113 GLN A N 1
ATOM 889 C CA . GLN A 1 113 ? -4.890 4.316 -2.390 1.00 89.88 113 GLN A CA 1
ATOM 890 C C . GLN A 1 113 ? -5.815 3.355 -3.139 1.00 89.88 113 GLN A C 1
ATOM 892 O O . GLN A 1 113 ? -6.668 3.799 -3.899 1.00 89.88 113 GLN A O 1
ATOM 897 N N . GLU A 1 114 ? -5.687 2.050 -2.890 1.00 92.75 114 GLU A N 1
ATOM 898 C CA . GLU A 1 114 ? -6.517 1.013 -3.508 1.00 92.75 114 GLU A CA 1
ATOM 899 C C . GLU A 1 114 ? -7.963 1.022 -2.979 1.00 92.75 114 GLU A C 1
ATOM 901 O O . GLU A 1 114 ? -8.903 0.816 -3.745 1.00 92.75 114 GLU A O 1
ATOM 906 N N . ALA A 1 115 ? -8.160 1.310 -1.688 1.00 94.38 115 ALA A N 1
ATOM 907 C CA . ALA A 1 115 ? -9.467 1.398 -1.032 1.00 94.38 115 ALA A CA 1
ATOM 908 C C . ALA A 1 115 ? -9.626 2.721 -0.245 1.00 94.38 115 ALA A C 1
ATOM 910 O O . ALA A 1 115 ? -9.843 2.714 0.974 1.00 94.38 115 ALA A O 1
ATOM 911 N N . PRO A 1 116 ? -9.542 3.886 -0.917 1.00 92.75 116 PRO A N 1
ATOM 912 C CA . PRO A 1 116 ? -9.373 5.172 -0.247 1.00 92.75 116 PRO A CA 1
ATOM 913 C C . PRO A 1 116 ? -10.606 5.579 0.566 1.00 92.75 116 PRO A C 1
ATOM 915 O O . PRO A 1 116 ? -10.471 6.149 1.650 1.00 92.75 116 PRO A O 1
ATOM 918 N N . GLN A 1 117 ? -11.816 5.259 0.101 1.00 93.62 117 GLN A N 1
ATOM 919 C CA . GLN A 1 117 ? -13.054 5.547 0.832 1.00 93.62 117 GLN A CA 1
ATOM 920 C C . GLN A 1 117 ? -13.193 4.673 2.080 1.00 93.62 117 GLN A C 1
ATOM 922 O O . GLN A 1 117 ? -13.635 5.165 3.115 1.00 93.62 117 GLN A O 1
ATOM 927 N N . ASP A 1 118 ? -12.799 3.401 2.002 1.00 92.94 118 ASP A N 1
ATOM 928 C CA . ASP A 1 118 ? -12.847 2.488 3.145 1.00 92.94 118 ASP A CA 1
ATOM 929 C C . ASP A 1 118 ? -11.882 2.952 4.243 1.00 92.94 118 ASP A C 1
ATOM 931 O O . ASP A 1 118 ? -12.293 3.181 5.382 1.00 92.94 118 ASP A O 1
ATOM 935 N N . VAL A 1 119 ? -10.629 3.248 3.876 1.00 91.94 119 VAL A N 1
ATOM 936 C CA . VAL A 1 119 ? -9.639 3.816 4.804 1.00 91.94 119 VAL A CA 1
ATOM 937 C C . VAL A 1 119 ? -10.114 5.154 5.380 1.00 91.94 119 VAL A C 1
ATOM 939 O O . VAL A 1 119 ? -10.033 5.362 6.591 1.00 91.94 119 VAL A O 1
ATOM 942 N N . THR A 1 120 ? -10.686 6.038 4.556 1.00 93.00 120 THR A N 1
ATOM 943 C CA . THR A 1 120 ? -11.241 7.324 5.015 1.00 93.00 120 THR A CA 1
ATOM 944 C C . THR A 1 120 ? -12.348 7.130 6.053 1.00 93.00 120 THR A C 1
ATOM 946 O O . THR A 1 120 ? -12.333 7.779 7.100 1.00 93.00 120 THR A O 1
ATOM 949 N N . ASN A 1 121 ? -13.284 6.210 5.810 1.00 92.50 121 ASN A N 1
ATOM 950 C CA . ASN A 1 121 ? -14.379 5.917 6.734 1.00 92.50 121 ASN A CA 1
ATOM 951 C C . ASN A 1 121 ? -13.872 5.303 8.045 1.00 92.50 121 ASN A C 1
ATOM 953 O O . ASN A 1 121 ? -14.356 5.656 9.121 1.00 92.50 121 ASN A O 1
ATOM 957 N N . LEU A 1 122 ? -12.880 4.410 7.976 1.00 90.06 122 LEU A N 1
ATOM 958 C CA . LEU A 1 122 ? -12.258 3.806 9.156 1.00 90.06 122 LE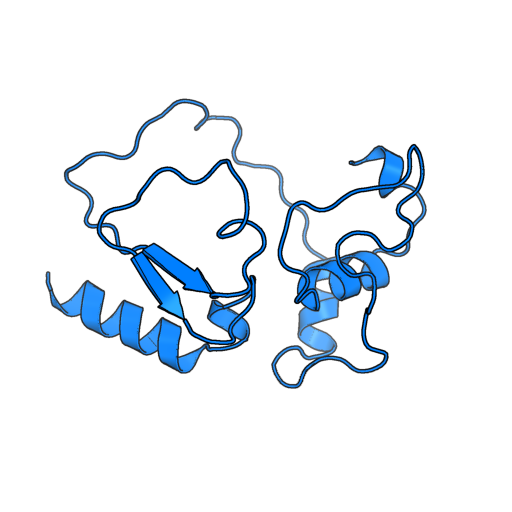U A CA 1
ATOM 959 C C . LEU A 1 122 ? -11.539 4.848 10.020 1.00 90.06 122 LEU A C 1
ATOM 961 O O . LEU A 1 122 ? -11.681 4.811 11.245 1.00 90.06 122 LEU A O 1
ATOM 965 N N . ILE A 1 123 ? -10.824 5.793 9.397 1.00 89.56 123 ILE A N 1
ATOM 966 C CA . ILE A 1 123 ? -10.204 6.934 10.085 1.00 89.56 123 ILE A CA 1
ATOM 967 C C . ILE A 1 123 ? -11.285 7.800 10.730 1.00 89.56 123 ILE A C 1
ATOM 969 O O . ILE A 1 123 ? -11.217 8.046 11.932 1.00 89.56 123 ILE A O 1
ATOM 973 N N . TYR A 1 124 ? -12.301 8.218 9.965 1.00 90.81 124 TYR A N 1
ATOM 974 C CA . TYR A 1 124 ? -13.384 9.073 10.458 1.00 90.81 124 TYR A CA 1
ATOM 975 C C . TYR A 1 124 ? -14.095 8.453 11.669 1.00 90.81 124 TYR A C 1
ATOM 977 O O . TYR A 1 124 ? -14.236 9.096 12.707 1.00 90.81 124 TYR A O 1
ATOM 985 N N . HIS A 1 125 ? -14.479 7.178 11.586 1.00 88.75 125 HIS A N 1
ATOM 986 C CA . HIS A 1 125 ? -15.124 6.488 12.701 1.00 88.75 125 HIS A CA 1
ATOM 987 C C . HIS A 1 125 ? -14.207 6.288 13.903 1.00 88.75 125 HIS A C 1
ATOM 989 O O . HIS A 1 125 ? -14.703 6.233 15.023 1.00 88.75 125 HIS A O 1
ATOM 995 N N . PHE A 1 126 ? -12.897 6.137 13.701 1.00 88.31 126 PHE A N 1
ATOM 996 C CA . PHE A 1 126 ? -11.952 6.002 14.805 1.00 88.31 126 PHE A CA 1
ATOM 997 C C . PHE A 1 126 ? -11.792 7.310 15.577 1.00 88.31 126 PHE A C 1
ATOM 999 O O . PHE A 1 126 ? -11.904 7.311 16.799 1.00 88.31 126 PHE A O 1
ATOM 1006 N N . ILE A 1 127 ? -11.576 8.425 14.875 1.00 89.06 127 ILE A N 1
ATOM 1007 C CA . ILE A 1 127 ? -11.330 9.719 15.523 1.00 89.06 127 ILE A CA 1
ATOM 1008 C C . ILE A 1 127 ? -12.564 10.261 16.253 1.00 89.06 127 ILE A C 1
ATOM 1010 O O . ILE A 1 127 ? -12.404 10.980 17.225 1.00 89.06 127 ILE A O 1
ATOM 1014 N N . GLN A 1 128 ? -13.780 9.888 15.835 1.00 89.56 128 GLN A N 1
ATOM 1015 C CA . GLN A 1 128 ? -15.034 10.247 16.519 1.00 89.56 128 GLN A CA 1
ATOM 1016 C C . GLN A 1 128 ? -15.233 9.535 17.873 1.00 89.56 128 GLN A C 1
ATOM 1018 O O . GLN A 1 128 ? -16.205 9.808 18.571 1.00 89.56 128 GLN A O 1
ATOM 1023 N N . GLN A 1 129 ? -14.359 8.593 18.244 1.00 82.75 129 GLN A N 1
ATOM 1024 C CA . GLN A 1 129 ? -14.418 7.897 19.538 1.00 82.75 129 GLN A CA 1
ATOM 1025 C C . GLN A 1 129 ? -13.782 8.710 20.681 1.00 82.75 129 GLN A C 1
ATOM 1027 O O . GLN A 1 129 ? -13.816 8.259 21.827 1.00 82.75 129 GLN A O 1
ATOM 1032 N N . PHE A 1 130 ? -13.211 9.878 20.369 1.00 83.06 130 PHE A N 1
ATOM 1033 C CA . PHE A 1 130 ? -12.523 10.795 21.280 1.00 83.06 130 PHE A CA 1
ATOM 1034 C C . PHE A 1 130 ? -13.141 12.194 21.192 1.00 83.06 130 PHE A C 1
ATOM 1036 O O . PHE A 1 130 ? -13.086 12.906 22.219 1.00 83.06 130 PHE A O 1
#

Sequence (130 aa):
MEEELAGVETGYVMKNILTTRYTGPPIFPKGEYGTGFNPNTPDDLPSWLTQQDLDYYVAKNWELTAPWSGVGISNKIGVRFIIGELDLVYNSSDVPNLEQIFVQKGVAHFNNQEAPQDVTNLIYHFIQQF

pLDDT: mean 80.36, std 12.16, range [48.94, 94.38]

Organism: NCBI:txid362788

Foldseek 3Di:
DVQQCPPDDLLVVLQLVVPALAAEDFDADPRHCQSPRHVCRDPDRPPLDDPVNSVVVSVDDDDDDVVCPPPDDDPVDDDAAEAEPSENVVRYPPDPDDPHYHYHYPAYGPCCRVVVVVVVVVVVVSVVVD

InterPro domains:
  IPR029058 Alpha/Beta hydrolase fold [G3DSA:3.40.50.1820] (1-130)

Radius of gyration: 16.84 Å; chains: 1; bounding box: 38×27×45 Å